Protein AF-A0AAV4EYI5-F1 (afdb_monomer_lite)

Sequence (95 aa):
MARTARPGARACLLTEDKTSLIKAIQTYGKLWQRRFILSINIGGLSGFVFVLIRTTAAAQKASAATVSVDNPPENTLPQNSGSPDKQVGPTAEES

Organism: NCBI:txid1093978

Secondary structure (DSSP, 8-state):
-TTTS-TT-EEEEEES-HHHHHHHHHHTTTTEEEEEEEEEEETTEEEEEEEEEEPPHHHHTTGGG------------------------------

Radius of gyration: 28.19 Å; chains: 1; bounding box: 100×36×32 Å

pLDDT: mean 75.69, std 19.66, range [40.06, 96.25]

Foldseek 3Di:
DLVPDDAFDKDKDKDLDPPVVVVVCVVVVQFKPWDDKDWDADPNRTMIMTMITTHDPVNVVVVVPDDDPPDDPPDDDPPPPDDDDDDDDDDDDDD

Structure (mmCIF, N/CA/C/O backbone):
data_AF-A0AAV4EYI5-F1
#
_entry.id   AF-A0AAV4EYI5-F1
#
loop_
_atom_site.group_PDB
_atom_site.id
_atom_site.type_symbol
_atom_site.label_atom_id
_atom_site.label_alt_id
_atom_site.label_comp_id
_atom_site.label_asym_id
_atom_site.label_entity_id
_atom_site.label_seq_id
_atom_site.pdbx_PDB_ins_code
_atom_site.Cartn_x
_atom_site.Cartn_y
_atom_site.Cartn_z
_atom_site.occupancy
_atom_site.B_iso_or_equiv
_atom_site.auth_seq_id
_atom_site.auth_comp_id
_atom_site.auth_asym_id
_atom_site.auth_atom_id
_atom_site.pdbx_PDB_model_num
ATOM 1 N N . MET A 1 1 ? -9.385 2.377 -5.763 1.00 78.62 1 MET A N 1
ATOM 2 C CA . MET A 1 1 ? -9.259 1.311 -4.735 1.00 78.62 1 MET A CA 1
ATOM 3 C C . MET A 1 1 ? -9.912 1.642 -3.389 1.00 78.62 1 MET A C 1
ATOM 5 O O . MET A 1 1 ? -10.558 0.774 -2.818 1.00 78.62 1 MET A O 1
ATOM 9 N N . ALA A 1 2 ? -9.823 2.878 -2.873 1.00 83.44 2 ALA A N 1
ATOM 10 C CA . ALA A 1 2 ? -10.452 3.238 -1.587 1.00 83.44 2 ALA A CA 1
ATOM 11 C C . ALA A 1 2 ? -11.988 3.080 -1.553 1.00 83.44 2 ALA A C 1
ATOM 13 O O . ALA A 1 2 ? -12.580 2.992 -0.489 1.00 83.44 2 ALA A O 1
ATOM 14 N N . ARG A 1 3 ? -12.673 3.059 -2.696 1.00 86.00 3 ARG A N 1
ATOM 15 C CA . ARG A 1 3 ? -14.134 2.891 -2.711 1.00 86.00 3 ARG A CA 1
ATOM 16 C C . ARG A 1 3 ? -14.575 1.439 -2.508 1.00 86.00 3 ARG A C 1
ATOM 18 O O . ARG A 1 3 ? -15.645 1.214 -1.972 1.00 86.00 3 ARG A O 1
ATOM 25 N N . THR A 1 4 ? -13.743 0.471 -2.893 1.00 89.56 4 TH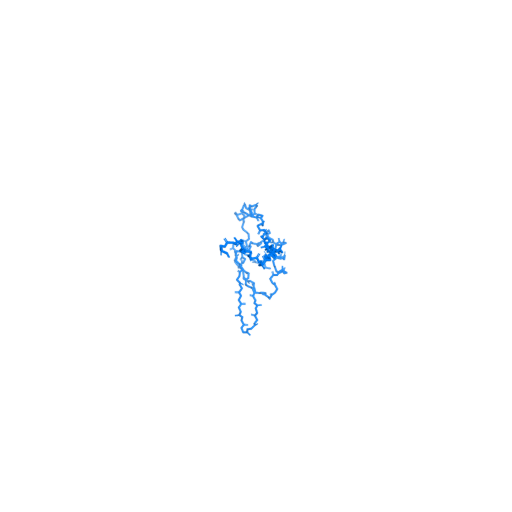R A N 1
ATOM 26 C CA . THR A 1 4 ? -14.111 -0.956 -2.933 1.00 89.56 4 THR A CA 1
ATOM 27 C C . THR A 1 4 ? -13.489 -1.785 -1.813 1.00 89.56 4 THR A C 1
ATOM 29 O O . THR A 1 4 ? -14.044 -2.806 -1.422 1.00 89.56 4 THR A O 1
ATOM 32 N N . ALA A 1 5 ? -12.344 -1.366 -1.269 1.00 89.31 5 ALA A N 1
ATOM 33 C CA . ALA A 1 5 ? -11.711 -2.080 -0.162 1.00 89.31 5 ALA A CA 1
ATOM 34 C C . ALA A 1 5 ? -12.501 -1.927 1.166 1.00 89.31 5 ALA A C 1
ATOM 36 O O . ALA A 1 5 ? -13.319 -1.022 1.320 1.00 89.31 5 ALA A O 1
ATOM 37 N N . ARG A 1 6 ? -12.240 -2.781 2.158 1.00 91.19 6 ARG A N 1
ATOM 38 C CA . ARG A 1 6 ? -12.767 -2.630 3.533 1.00 91.19 6 ARG A CA 1
ATOM 39 C C . ARG A 1 6 ? -11.727 -1.937 4.426 1.00 91.19 6 ARG A C 1
ATOM 41 O O . ARG A 1 6 ? -10.540 -2.109 4.144 1.00 91.19 6 ARG A O 1
ATOM 48 N N . PRO A 1 7 ? -12.102 -1.158 5.463 1.00 90.50 7 PRO A N 1
ATOM 49 C CA . PRO A 1 7 ? -11.162 -0.642 6.474 1.00 90.50 7 PRO A CA 1
ATOM 50 C C . PRO A 1 7 ? -10.185 -1.729 6.950 1.00 90.50 7 PRO A C 1
ATOM 52 O O . PRO A 1 7 ? -10.608 -2.845 7.230 1.00 90.50 7 PRO A O 1
ATOM 55 N N . GLY A 1 8 ? -8.881 -1.431 6.983 1.00 89.19 8 GLY A N 1
ATOM 56 C CA . GLY A 1 8 ? -7.834 -2.400 7.342 1.00 89.19 8 GLY A CA 1
ATOM 57 C C . GLY A 1 8 ? -7.365 -3.319 6.206 1.00 89.19 8 GLY 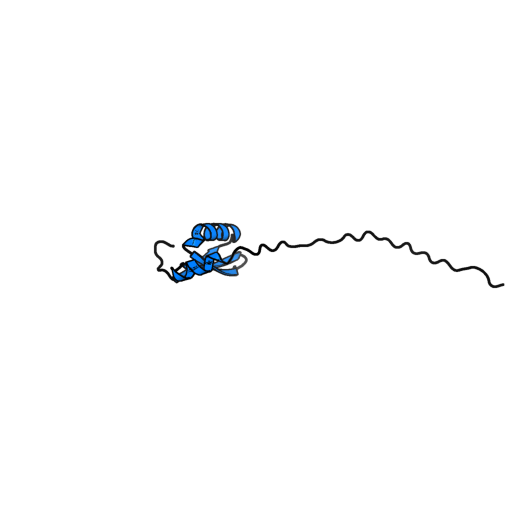A C 1
ATOM 58 O O . GLY A 1 8 ? -6.389 -4.047 6.381 1.00 89.19 8 GLY A O 1
ATOM 59 N N . ALA A 1 9 ? -7.994 -3.272 5.027 1.00 93.19 9 ALA A N 1
ATOM 60 C CA . ALA A 1 9 ? -7.522 -4.011 3.858 1.00 93.19 9 ALA A CA 1
ATOM 61 C C . ALA A 1 9 ? -6.121 -3.562 3.420 1.00 93.19 9 ALA A C 1
ATOM 63 O O . ALA A 1 9 ? -5.723 -2.412 3.612 1.00 93.19 9 ALA A O 1
ATOM 64 N N . ARG A 1 10 ? -5.390 -4.471 2.774 1.00 93.69 10 ARG A N 1
ATOM 65 C CA . ARG A 1 10 ? -4.036 -4.231 2.265 1.00 93.69 10 ARG A CA 1
ATOM 66 C C . ARG A 1 10 ? -4.076 -4.103 0.748 1.00 93.69 10 ARG A C 1
ATOM 68 O O . ARG A 1 10 ? -4.854 -4.786 0.090 1.00 93.69 10 ARG A O 1
ATOM 75 N N . ALA A 1 11 ? -3.239 -3.229 0.209 1.00 93.81 11 ALA A N 1
ATOM 76 C CA . ALA A 1 11 ? -3.031 -3.088 -1.224 1.00 93.81 11 ALA A CA 1
ATOM 77 C C . ALA A 1 11 ? -1.533 -3.070 -1.527 1.00 93.81 11 ALA A C 1
ATOM 79 O O . ALA A 1 11 ? -0.732 -2.601 -0.717 1.00 93.81 11 ALA A O 1
ATOM 80 N N . CYS A 1 12 ? -1.176 -3.583 -2.698 1.00 94.88 12 CYS A N 1
ATOM 81 C CA . CYS A 1 12 ? 0.183 -3.605 -3.212 1.00 94.88 12 CYS A CA 1
ATOM 82 C C . CYS A 1 12 ? 0.177 -2.931 -4.585 1.00 94.88 12 CYS A C 1
ATOM 84 O O . CYS A 1 12 ? -0.678 -3.249 -5.411 1.00 94.88 12 CYS A O 1
ATOM 86 N N . LEU A 1 13 ? 1.078 -1.978 -4.803 1.00 94.56 13 LEU A N 1
ATOM 87 C CA . LEU A 1 13 ? 1.220 -1.262 -6.068 1.00 94.56 13 LEU A CA 1
ATOM 88 C C . LEU A 1 13 ? 2.650 -1.408 -6.562 1.00 94.56 13 LEU A C 1
ATOM 90 O O . LEU A 1 13 ? 3.576 -1.175 -5.794 1.00 94.56 13 LEU A O 1
ATOM 94 N N . LEU A 1 14 ? 2.818 -1.744 -7.834 1.00 94.62 14 LEU A N 1
ATOM 95 C CA . LEU A 1 14 ? 4.106 -1.723 -8.513 1.00 94.62 14 LEU A CA 1
ATOM 96 C C . LEU A 1 14 ? 4.162 -0.486 -9.413 1.00 94.62 14 LEU A C 1
ATOM 98 O O . LEU A 1 14 ? 3.206 -0.209 -10.134 1.00 94.62 14 LEU A O 1
ATOM 102 N N . THR A 1 15 ? 5.262 0.258 -9.352 1.00 94.62 15 THR A N 1
ATOM 103 C CA . THR A 1 15 ? 5.518 1.428 -10.202 1.00 94.62 15 THR A CA 1
ATOM 104 C C . THR A 1 15 ? 6.998 1.519 -10.546 1.00 94.62 15 THR A C 1
ATOM 106 O O . THR A 1 15 ? 7.837 1.093 -9.758 1.00 94.62 15 THR A O 1
ATOM 109 N N . GLU A 1 16 ? 7.327 2.116 -11.683 1.00 94.62 16 GLU A N 1
ATOM 110 C CA . GLU A 1 16 ? 8.697 2.527 -12.012 1.00 94.62 16 GLU A CA 1
ATOM 111 C C . GLU A 1 16 ? 9.018 3.901 -11.395 1.00 94.62 16 GLU A C 1
ATOM 113 O O . GLU A 1 16 ? 10.070 4.095 -10.788 1.00 94.62 16 GLU A O 1
ATOM 118 N N . ASP A 1 17 ? 8.063 4.839 -11.431 1.00 93.31 17 ASP A N 1
ATOM 119 C CA . ASP A 1 17 ? 8.230 6.168 -10.839 1.00 93.31 17 ASP A CA 1
ATOM 120 C C . ASP A 1 17 ? 7.815 6.182 -9.362 1.00 93.31 17 ASP A C 1
ATOM 122 O O . ASP A 1 17 ? 6.631 6.225 -8.998 1.00 93.31 17 ASP A O 1
ATOM 126 N N . LYS A 1 18 ? 8.827 6.174 -8.491 1.00 93.31 18 LYS A N 1
ATOM 127 C CA . LYS A 1 18 ? 8.674 6.287 -7.037 1.00 93.31 18 LYS A CA 1
ATOM 128 C C . LYS A 1 18 ? 8.109 7.641 -6.613 1.00 93.31 18 LYS A C 1
ATOM 130 O O . LYS A 1 18 ? 7.305 7.704 -5.684 1.00 93.31 18 LYS A O 1
ATOM 135 N N . THR A 1 19 ? 8.558 8.731 -7.227 1.00 94.62 19 THR A N 1
ATOM 136 C CA . THR A 1 19 ? 8.300 10.088 -6.726 1.00 94.62 19 THR A CA 1
ATOM 137 C C . THR A 1 19 ? 6.856 10.506 -6.962 1.00 94.62 19 THR A C 1
ATOM 139 O O . THR A 1 19 ? 6.201 11.002 -6.042 1.00 94.62 19 THR A O 1
ATOM 142 N N . SER A 1 20 ? 6.334 10.228 -8.157 1.00 94.25 20 SER A N 1
ATOM 143 C CA . SER A 1 20 ? 4.947 10.515 -8.508 1.00 94.25 20 SER A CA 1
ATOM 144 C C . SER A 1 20 ? 3.979 9.721 -7.633 1.00 94.25 20 SER A C 1
ATOM 146 O O . SER A 1 20 ? 3.048 10.290 -7.054 1.00 94.25 20 SER A O 1
ATOM 148 N N . LEU A 1 21 ? 4.253 8.428 -7.410 1.00 93.56 21 LEU A N 1
ATOM 149 C CA . LEU A 1 21 ? 3.375 7.605 -6.582 1.00 93.56 21 LEU A CA 1
ATOM 150 C C . LEU A 1 21 ? 3.404 8.021 -5.103 1.00 93.56 21 LEU A C 1
ATOM 152 O O . LEU A 1 21 ? 2.361 8.008 -4.448 1.00 93.56 21 LEU A O 1
ATOM 156 N N . ILE A 1 22 ? 4.555 8.455 -4.573 1.00 93.94 22 ILE A N 1
ATOM 157 C CA . ILE A 1 22 ? 4.634 9.019 -3.215 1.00 93.94 22 ILE A CA 1
ATOM 158 C C . ILE A 1 22 ? 3.730 10.244 -3.082 1.00 93.94 22 ILE A C 1
ATOM 160 O O . ILE A 1 22 ? 2.947 10.299 -2.132 1.00 93.94 22 ILE A O 1
ATOM 164 N N . LYS A 1 23 ? 3.806 11.188 -4.027 1.00 94.44 23 LYS A N 1
ATOM 165 C CA . LYS A 1 23 ? 2.980 12.404 -4.017 1.00 94.44 23 LYS A CA 1
ATOM 166 C C . LYS A 1 23 ? 1.494 12.056 -4.059 1.00 94.44 23 LYS A C 1
ATOM 168 O O . LYS A 1 23 ? 0.728 12.535 -3.227 1.00 94.44 23 LYS A O 1
ATOM 173 N N . ALA A 1 24 ? 1.101 11.147 -4.952 1.00 92.44 24 ALA A N 1
ATOM 174 C CA . ALA A 1 24 ? -0.280 10.687 -5.043 1.00 92.44 24 ALA A CA 1
ATOM 175 C C . ALA A 1 24 ? -0.759 10.051 -3.725 1.00 92.44 24 ALA A C 1
ATOM 177 O O . ALA A 1 24 ? -1.829 10.390 -3.219 1.00 92.44 24 ALA A O 1
ATOM 178 N N . ILE A 1 25 ? 0.039 9.165 -3.117 1.00 91.69 25 ILE A N 1
ATOM 179 C CA . ILE A 1 25 ? -0.312 8.535 -1.835 1.00 91.69 25 ILE A CA 1
ATOM 180 C C . ILE A 1 25 ? -0.422 9.575 -0.717 1.00 91.69 25 ILE A C 1
ATOM 182 O O . ILE A 1 25 ? -1.328 9.461 0.103 1.00 91.69 25 ILE A O 1
ATOM 186 N N . GLN A 1 26 ? 0.446 10.590 -0.680 1.00 89.94 26 GLN A N 1
ATOM 187 C CA . GLN A 1 26 ? 0.360 11.677 0.301 1.00 89.94 26 GLN A CA 1
ATOM 188 C C . GLN A 1 26 ? -0.962 12.445 0.173 1.00 89.94 26 GLN A C 1
ATOM 190 O O . GLN A 1 26 ? -1.632 12.664 1.183 1.00 89.94 26 GLN A O 1
ATOM 195 N N . THR A 1 27 ? -1.403 12.758 -1.051 1.00 91.38 27 THR A N 1
ATOM 196 C CA . THR A 1 27 ? -2.721 13.371 -1.300 1.00 91.38 27 THR A CA 1
ATOM 197 C C . THR A 1 27 ? -3.866 12.490 -0.788 1.00 91.38 27 THR A C 1
ATOM 199 O O . THR A 1 27 ? -4.824 12.985 -0.194 1.00 91.38 27 THR A O 1
ATOM 202 N N . TYR A 1 28 ? -3.753 11.167 -0.946 1.00 88.31 28 TYR A N 1
ATOM 203 C CA . TYR A 1 28 ? -4.749 10.194 -0.483 1.00 88.31 28 TYR A CA 1
ATOM 204 C C . TYR A 1 28 ? -4.459 9.607 0.911 1.00 88.31 28 TYR A C 1
ATOM 206 O O . TYR A 1 28 ? -5.091 8.616 1.297 1.00 88.31 28 TYR A O 1
ATOM 214 N N . GLY A 1 29 ? -3.571 10.226 1.699 1.00 84.81 29 GLY A N 1
ATOM 215 C CA . GLY A 1 29 ? -3.083 9.698 2.981 1.00 84.81 29 GLY A CA 1
ATOM 216 C C . GLY A 1 29 ? -4.180 9.462 4.027 1.00 84.81 29 GLY A C 1
ATOM 217 O O . GLY A 1 29 ? -4.053 8.607 4.904 1.00 84.81 29 GLY A O 1
ATOM 218 N N . LYS A 1 30 ? -5.313 10.165 3.888 1.00 87.25 30 LYS A N 1
ATOM 219 C CA . LYS A 1 30 ? -6.519 9.977 4.713 1.00 87.25 30 LYS A CA 1
ATOM 220 C C . LYS A 1 30 ? -7.168 8.604 4.506 1.00 87.25 30 LYS A C 1
ATOM 222 O O . LYS A 1 30 ? -7.768 8.067 5.430 1.00 87.25 30 LYS A O 1
ATOM 227 N N . LEU A 1 31 ? -7.043 8.034 3.308 1.00 90.00 31 LEU A N 1
ATOM 228 C CA . LEU A 1 31 ? -7.683 6.777 2.907 1.00 90.00 31 LEU A CA 1
ATOM 229 C C . LEU A 1 31 ? -6.714 5.590 2.947 1.00 90.00 31 LEU A C 1
ATOM 231 O O . LEU A 1 31 ? -7.130 4.468 3.242 1.00 90.00 31 LEU A O 1
ATOM 235 N N . TRP A 1 32 ? -5.439 5.836 2.640 1.00 91.25 32 TRP A N 1
ATOM 236 C CA . TRP A 1 32 ? -4.395 4.819 2.590 1.00 91.25 32 TRP A CA 1
ATOM 237 C C . TRP A 1 32 ? -3.155 5.281 3.342 1.00 91.25 32 TRP A C 1
ATOM 239 O O . TRP A 1 32 ? -2.598 6.337 3.063 1.00 91.25 32 TRP A O 1
ATOM 249 N N . GLN A 1 33 ? -2.690 4.447 4.263 1.00 90.69 33 GLN A N 1
ATOM 250 C CA . GLN A 1 33 ? -1.437 4.631 4.976 1.00 90.69 33 GLN A CA 1
ATOM 251 C C . GLN A 1 33 ? -0.345 3.815 4.287 1.00 90.69 33 GLN A C 1
ATOM 253 O O . GLN A 1 33 ? -0.510 2.623 4.006 1.00 90.69 33 GLN A O 1
ATOM 258 N N . ARG A 1 34 ? 0.790 4.460 4.024 1.00 92.19 34 ARG A N 1
ATOM 259 C CA . ARG A 1 34 ? 1.965 3.801 3.459 1.00 92.19 34 ARG A CA 1
ATOM 260 C C . ARG A 1 34 ? 2.672 2.995 4.542 1.00 92.19 34 ARG A C 1
ATOM 262 O O . ARG A 1 34 ? 3.081 3.566 5.546 1.00 92.19 34 ARG A O 1
ATOM 269 N N . ARG A 1 35 ? 2.836 1.686 4.331 1.00 92.25 35 ARG A N 1
ATOM 270 C CA . ARG A 1 35 ? 3.515 0.805 5.289 1.00 92.25 35 ARG A CA 1
ATOM 271 C C . ARG A 1 35 ? 4.966 0.555 4.905 1.00 92.25 35 ARG A C 1
ATOM 273 O O . ARG A 1 35 ? 5.844 0.803 5.720 1.00 92.25 35 ARG A O 1
ATOM 280 N N . PHE A 1 36 ? 5.199 0.095 3.678 1.00 92.38 36 PHE A N 1
ATOM 281 C CA . PHE A 1 36 ? 6.533 -0.231 3.176 1.00 92.38 36 PHE A CA 1
ATOM 282 C C . PHE A 1 36 ? 6.679 0.202 1.721 1.00 92.38 36 PHE A C 1
ATOM 284 O O . PHE A 1 36 ? 5.702 0.215 0.969 1.00 92.38 36 PHE A O 1
ATOM 291 N N . ILE A 1 37 ? 7.909 0.538 1.341 1.00 94.88 37 ILE A N 1
ATOM 292 C CA . ILE A 1 37 ? 8.325 0.690 -0.050 1.00 94.88 37 ILE A CA 1
ATOM 293 C C . ILE A 1 37 ? 9.504 -0.255 -0.240 1.00 94.88 37 ILE A C 1
ATOM 295 O O . ILE A 1 37 ? 10.476 -0.159 0.506 1.00 94.88 37 ILE A O 1
ATOM 299 N N . LEU A 1 38 ? 9.420 -1.154 -1.211 1.00 95.00 38 LEU A N 1
ATOM 300 C CA . LEU A 1 38 ? 10.512 -2.044 -1.581 1.00 95.00 38 LEU A CA 1
ATOM 301 C C . LEU A 1 38 ? 11.028 -1.632 -2.955 1.00 95.00 38 LEU A C 1
ATOM 303 O O . LEU A 1 38 ? 10.229 -1.368 -3.846 1.00 95.00 38 LEU A O 1
ATOM 307 N N . SER A 1 39 ? 12.345 -1.574 -3.123 1.00 93.88 39 SER A N 1
ATOM 308 C CA . SER A 1 39 ? 12.966 -1.451 -4.443 1.00 93.88 39 SER A CA 1
ATOM 309 C C . SER A 1 39 ? 13.206 -2.854 -4.979 1.00 93.88 39 SER A C 1
ATOM 311 O O . SER A 1 39 ? 13.716 -3.704 -4.250 1.00 93.88 39 SER A O 1
ATOM 313 N N . ILE A 1 40 ? 12.836 -3.102 -6.226 1.00 94.94 40 ILE A N 1
ATOM 314 C CA . ILE A 1 40 ? 12.997 -4.396 -6.879 1.00 94.94 40 ILE A CA 1
ATOM 315 C C . ILE A 1 40 ? 13.660 -4.215 -8.242 1.00 94.94 40 ILE A C 1
ATOM 317 O O . ILE A 1 40 ? 13.509 -3.176 -8.880 1.00 94.94 40 ILE A O 1
ATOM 321 N N . ASN A 1 41 ? 14.377 -5.240 -8.693 1.00 93.50 41 ASN A N 1
ATOM 322 C CA . ASN A 1 41 ? 14.870 -5.335 -10.061 1.00 93.50 41 ASN A CA 1
ATOM 323 C C . ASN A 1 41 ? 14.230 -6.566 -10.707 1.00 93.50 41 ASN A C 1
ATOM 325 O O . ASN A 1 41 ? 14.366 -7.672 -10.183 1.00 93.50 41 ASN A O 1
ATOM 329 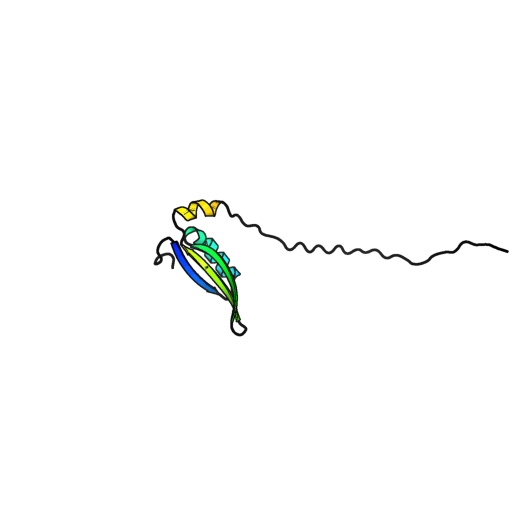N N . ILE A 1 42 ? 13.508 -6.368 -11.809 1.00 88.56 42 ILE A N 1
ATOM 330 C CA . ILE A 1 42 ? 12.896 -7.451 -12.581 1.00 88.56 42 ILE A CA 1
ATOM 331 C C . ILE A 1 42 ? 13.453 -7.375 -14.001 1.00 88.56 42 ILE A C 1
ATOM 333 O O . ILE A 1 42 ? 13.046 -6.521 -14.782 1.00 88.56 42 ILE A O 1
ATOM 337 N N . GLY A 1 43 ? 14.388 -8.267 -14.338 1.00 88.00 43 GLY A N 1
ATOM 338 C CA . GLY A 1 43 ? 14.888 -8.413 -15.710 1.00 88.00 43 GLY A CA 1
ATOM 339 C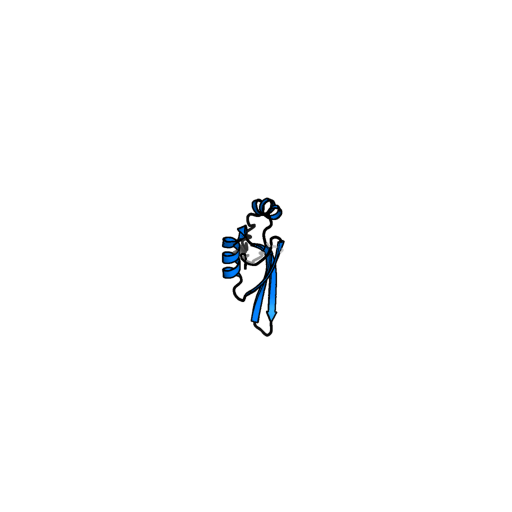 C . GLY A 1 43 ? 15.507 -7.141 -16.305 1.00 88.00 43 GLY A C 1
ATOM 340 O O . GLY A 1 43 ? 15.384 -6.923 -17.504 1.00 88.00 43 GLY A O 1
ATOM 341 N N . GLY A 1 44 ? 16.125 -6.287 -15.480 1.00 88.94 44 GLY A N 1
ATOM 342 C CA . GLY A 1 44 ? 16.694 -5.003 -15.912 1.00 88.94 44 GLY A CA 1
ATOM 343 C C . GLY A 1 44 ? 15.776 -3.794 -15.706 1.00 88.94 44 GLY A C 1
ATOM 344 O O . GLY A 1 44 ? 16.256 -2.665 -15.767 1.00 88.94 44 GLY A O 1
ATOM 345 N N . LEU A 1 45 ? 14.496 -4.001 -15.376 1.00 87.25 45 LEU A N 1
ATOM 346 C CA . LEU A 1 45 ? 13.593 -2.930 -14.957 1.00 87.25 45 LEU A CA 1
ATOM 347 C C . LEU A 1 45 ? 13.748 -2.675 -13.453 1.00 87.25 45 LEU A C 1
ATOM 349 O O . LEU A 1 45 ? 13.466 -3.551 -12.630 1.00 87.25 45 LEU A O 1
ATOM 353 N N . SER A 1 46 ? 14.183 -1.468 -13.092 1.00 91.56 46 SER A N 1
ATOM 354 C CA . SER A 1 46 ? 14.186 -1.006 -11.702 1.00 91.56 46 SER A CA 1
ATOM 355 C C . SER A 1 46 ? 12.792 -0.500 -11.339 1.00 91.56 46 SER A C 1
ATOM 357 O O . SER A 1 46 ? 12.286 0.431 -11.957 1.00 91.56 46 SER A O 1
ATOM 359 N N . GLY A 1 47 ? 12.154 -1.128 -10.354 1.00 94.44 47 GLY A N 1
ATOM 360 C CA . GLY A 1 47 ? 10.795 -0.807 -9.934 1.00 94.44 47 GLY A CA 1
ATOM 361 C C . GLY A 1 47 ? 10.660 -0.683 -8.422 1.00 94.44 47 GLY A C 1
ATOM 362 O O . GLY A 1 47 ? 11.542 -1.049 -7.646 1.00 94.44 47 GLY A O 1
ATOM 363 N N . PHE A 1 48 ? 9.508 -0.184 -7.992 1.00 96.25 48 PHE A N 1
ATOM 364 C CA . PHE A 1 48 ? 9.178 0.044 -6.596 1.00 96.25 48 PHE A CA 1
ATOM 365 C C . PHE A 1 48 ? 7.817 -0.546 -6.257 1.00 96.25 48 PHE A C 1
ATOM 367 O O . PHE A 1 48 ? 6.809 -0.269 -6.907 1.00 96.25 48 PHE A O 1
ATOM 374 N N . VAL A 1 49 ? 7.785 -1.320 -5.180 1.00 95.94 49 VAL A N 1
ATOM 375 C CA . VAL A 1 49 ? 6.576 -1.918 -4.630 1.00 95.94 49 VAL A CA 1
ATOM 376 C C . VAL A 1 49 ? 6.136 -1.130 -3.409 1.00 95.94 49 VAL A C 1
ATOM 378 O O . VAL A 1 49 ? 6.859 -1.037 -2.420 1.00 95.94 49 VAL A O 1
ATOM 381 N N . PHE A 1 50 ? 4.926 -0.594 -3.453 1.00 95.75 50 PHE A N 1
ATOM 382 C CA . PHE A 1 50 ? 4.299 0.129 -2.359 1.00 95.75 50 PHE A CA 1
ATOM 383 C C . PHE A 1 50 ? 3.266 -0.756 -1.681 1.00 95.75 50 PHE A C 1
ATOM 385 O O . PHE A 1 50 ? 2.254 -1.127 -2.278 1.00 95.75 50 PHE A O 1
ATOM 392 N N . VAL A 1 51 ? 3.493 -1.038 -0.402 1.00 95.12 51 VAL A N 1
ATOM 393 C CA . VAL A 1 51 ? 2.533 -1.739 0.448 1.00 95.12 51 VAL A CA 1
ATOM 394 C C . VAL A 1 51 ? 1.748 -0.707 1.243 1.00 95.12 51 VAL A C 1
ATOM 396 O O . VAL A 1 51 ? 2.305 0.041 2.053 1.00 95.12 51 VAL A O 1
ATOM 399 N N . LEU A 1 52 ? 0.440 -0.682 1.014 1.00 94.31 52 LEU A N 1
ATOM 400 C CA . LEU A 1 52 ? -0.500 0.237 1.637 1.00 94.31 52 LEU A CA 1
ATOM 401 C C . LEU A 1 52 ? -1.467 -0.534 2.532 1.00 94.31 52 LEU A C 1
ATOM 403 O O . LEU A 1 52 ? -1.884 -1.649 2.211 1.00 94.31 52 LEU A O 1
ATOM 407 N N . ILE A 1 53 ? -1.867 0.086 3.636 1.00 93.69 53 ILE A N 1
ATOM 408 C CA . ILE A 1 53 ? -2.979 -0.380 4.459 1.00 93.69 53 ILE A CA 1
ATOM 409 C C . ILE A 1 53 ? -4.066 0.682 4.468 1.00 93.69 53 ILE A C 1
ATOM 411 O O . ILE A 1 53 ? -3.794 1.878 4.577 1.00 93.69 53 ILE A O 1
ATOM 415 N N . ARG A 1 54 ? -5.314 0.259 4.309 1.00 93.31 54 ARG A N 1
ATOM 416 C CA . ARG A 1 54 ? -6.439 1.177 4.322 1.00 93.31 54 ARG A CA 1
ATOM 417 C C . ARG A 1 54 ? -6.649 1.695 5.736 1.00 93.31 54 ARG A C 1
ATOM 419 O O . ARG A 1 54 ? -6.811 0.902 6.666 1.00 93.31 54 ARG A O 1
ATOM 426 N N . THR A 1 55 ? -6.695 3.014 5.868 1.00 89.31 55 THR A N 1
ATOM 427 C CA . THR A 1 55 ? -6.868 3.690 7.150 1.00 89.31 55 THR A CA 1
ATOM 428 C C . THR A 1 55 ? -8.146 3.201 7.836 1.00 89.31 55 THR A C 1
ATOM 430 O O . THR A 1 55 ? -9.224 3.172 7.239 1.00 89.31 55 THR A O 1
ATOM 433 N N . THR A 1 56 ? -8.019 2.782 9.091 1.00 82.06 56 THR A N 1
ATOM 434 C CA . THR A 1 56 ? -9.136 2.517 10.005 1.00 82.06 56 THR A CA 1
ATOM 435 C C . THR A 1 56 ? -9.297 3.709 10.950 1.00 82.06 56 THR A C 1
ATOM 437 O O . THR A 1 56 ? -8.368 4.503 11.100 1.00 82.06 56 THR A O 1
ATOM 440 N N . ALA A 1 57 ? -10.438 3.832 11.633 1.00 66.25 57 ALA A N 1
ATOM 441 C CA . ALA A 1 57 ? -10.639 4.884 12.639 1.00 66.25 57 ALA A CA 1
ATOM 442 C C . ALA A 1 57 ? -9.533 4.889 13.722 1.00 66.25 57 ALA A C 1
ATOM 444 O O . ALA A 1 57 ? -9.132 5.944 14.203 1.00 66.25 57 ALA A O 1
ATOM 445 N N . ALA A 1 58 ? -8.969 3.718 14.041 1.00 59.06 58 ALA A N 1
ATOM 446 C CA . ALA A 1 58 ? -7.827 3.587 14.947 1.00 59.06 58 ALA A CA 1
ATOM 447 C C . ALA A 1 58 ? -6.510 4.131 14.354 1.00 59.06 58 ALA A C 1
ATOM 449 O O . ALA A 1 58 ? -5.702 4.707 15.078 1.00 59.06 58 ALA A O 1
ATOM 450 N N . ALA A 1 59 ? -6.294 3.997 13.040 1.00 58.22 59 ALA A N 1
ATOM 451 C CA . ALA A 1 59 ? -5.079 4.464 12.371 1.00 58.22 59 ALA A CA 1
ATOM 452 C C . ALA A 1 59 ? -5.024 5.996 12.214 1.00 58.22 59 ALA A C 1
ATOM 454 O O . ALA A 1 59 ? -3.935 6.563 12.244 1.00 58.22 59 ALA A O 1
ATOM 455 N N . GLN A 1 60 ? -6.173 6.680 12.117 1.00 56.34 60 GLN A N 1
ATOM 456 C CA . GLN A 1 60 ? -6.223 8.149 12.010 1.00 56.34 60 GLN A CA 1
ATOM 457 C C . GLN A 1 60 ? -5.608 8.868 13.223 1.00 56.34 60 GLN A C 1
ATOM 459 O O . GLN A 1 60 ? -5.076 9.963 13.061 1.00 56.34 60 GLN A O 1
ATOM 464 N N . LYS A 1 61 ? -5.624 8.253 14.417 1.00 51.50 61 LYS A N 1
ATOM 465 C CA . LYS A 1 61 ? -4.967 8.807 15.616 1.00 51.50 61 LYS A CA 1
ATOM 466 C C . LYS A 1 61 ? -3.436 8.774 15.542 1.00 51.50 61 LYS A C 1
ATOM 468 O O . LYS A 1 61 ? -2.797 9.621 16.153 1.00 51.50 61 LYS A O 1
ATOM 473 N N . ALA A 1 62 ? -2.846 7.827 14.809 1.00 56.97 62 ALA A N 1
ATOM 474 C CA . ALA A 1 62 ? -1.392 7.648 14.747 1.00 56.97 62 ALA A CA 1
ATOM 475 C C . ALA A 1 62 ? -0.720 8.540 13.685 1.00 56.97 62 ALA A C 1
ATOM 477 O O . ALA A 1 62 ? 0.420 8.964 13.859 1.00 56.97 62 ALA A O 1
ATOM 478 N N . SER A 1 63 ? -1.426 8.864 12.597 1.00 51.81 63 SER A N 1
ATOM 479 C CA . SER A 1 63 ? -0.877 9.626 11.464 1.00 51.81 63 SER A CA 1
ATOM 480 C C . SER A 1 63 ? -0.589 11.102 11.766 1.00 51.81 63 SER A C 1
ATOM 482 O O . SER A 1 63 ? 0.099 11.747 10.982 1.00 51.81 63 SER A O 1
ATOM 484 N N . ALA A 1 64 ? -1.102 11.649 12.873 1.00 54.69 64 ALA A N 1
ATOM 485 C CA . ALA A 1 64 ? -0.842 13.032 13.277 1.00 54.69 64 ALA A CA 1
ATOM 486 C C . ALA A 1 64 ? 0.596 13.257 13.793 1.00 54.69 64 ALA A C 1
ATOM 488 O O . ALA A 1 64 ? 1.022 14.399 13.913 1.00 54.69 64 ALA A O 1
ATOM 489 N N . ALA A 1 65 ? 1.346 12.186 14.084 1.00 52.12 65 ALA A N 1
ATOM 490 C CA . ALA A 1 65 ? 2.639 12.262 14.767 1.00 52.12 65 ALA A CA 1
ATOM 491 C C . ALA A 1 65 ? 3.870 12.046 13.863 1.00 52.12 65 ALA A C 1
ATOM 493 O O . ALA A 1 65 ? 4.993 12.103 14.351 1.00 52.12 65 ALA A O 1
ATOM 494 N N . THR A 1 66 ? 3.707 11.783 12.561 1.00 45.66 66 THR A N 1
ATOM 495 C CA . THR A 1 66 ? 4.842 11.486 11.662 1.00 45.66 66 THR A CA 1
ATOM 496 C C . THR A 1 66 ? 4.992 12.570 10.598 1.00 45.66 66 THR A C 1
ATOM 498 O O . THR A 1 66 ? 4.671 12.368 9.428 1.00 45.66 66 THR A O 1
ATOM 501 N N . VAL A 1 67 ? 5.468 13.743 11.018 1.00 47.03 67 VAL A N 1
ATOM 502 C CA . VAL A 1 67 ? 6.037 14.741 10.105 1.00 47.03 67 VAL A CA 1
ATOM 503 C C . VAL A 1 67 ? 7.478 14.333 9.787 1.00 47.03 67 VAL A C 1
ATOM 505 O O . VAL A 1 67 ? 8.249 13.955 10.662 1.00 47.03 67 VAL A O 1
ATOM 508 N N . SER A 1 68 ? 7.764 14.344 8.492 1.00 45.72 68 SER A N 1
ATOM 509 C CA . SER A 1 68 ? 8.978 13.976 7.769 1.00 45.72 68 SER A CA 1
ATOM 510 C C . SER A 1 68 ? 10.305 14.381 8.428 1.00 45.72 68 SER A C 1
ATOM 512 O O . SER A 1 68 ? 10.552 15.564 8.635 1.00 45.72 68 SER A O 1
ATOM 514 N N . VAL A 1 69 ? 11.207 13.413 8.622 1.00 47.97 69 VAL A N 1
ATOM 515 C CA . VAL A 1 69 ? 12.656 13.672 8.623 1.00 47.97 69 VAL A CA 1
ATOM 516 C C . VAL A 1 69 ? 13.091 13.677 7.158 1.00 47.97 69 VAL A C 1
ATOM 518 O O . VAL A 1 69 ? 13.262 12.621 6.547 1.00 47.97 69 VAL A O 1
ATOM 521 N N . ASP A 1 70 ? 13.157 14.870 6.573 1.00 46.12 70 ASP A N 1
ATOM 522 C CA . ASP A 1 70 ? 13.907 15.127 5.345 1.00 46.12 70 ASP A CA 1
ATOM 523 C C . ASP A 1 70 ? 15.378 15.249 5.759 1.00 46.12 70 ASP A C 1
ATOM 525 O O . ASP A 1 70 ? 15.734 16.149 6.516 1.00 46.12 70 ASP A O 1
ATOM 529 N N . ASN A 1 71 ? 16.201 14.271 5.383 1.00 54.59 71 ASN A N 1
ATOM 530 C CA . ASN A 1 71 ? 17.633 14.307 5.656 1.00 54.59 71 ASN A CA 1
ATOM 531 C C . ASN A 1 71 ? 18.332 14.839 4.393 1.00 54.59 71 ASN A C 1
ATOM 533 O O . ASN A 1 71 ? 18.265 14.155 3.364 1.00 54.59 71 ASN A O 1
ATOM 537 N N . PRO A 1 72 ? 18.983 16.015 4.416 1.00 62.53 72 PRO A N 1
ATOM 538 C CA . PRO A 1 72 ? 19.811 16.457 3.300 1.00 62.53 72 PRO A CA 1
ATOM 539 C C . PRO A 1 72 ? 21.118 15.642 3.269 1.00 62.53 72 PRO A C 1
ATOM 541 O O . PRO A 1 72 ? 21.678 15.356 4.329 1.00 62.53 72 PRO A O 1
ATOM 544 N N . PRO A 1 73 ? 21.665 15.269 2.096 1.00 61.31 73 PRO A N 1
ATOM 545 C CA . PRO A 1 73 ? 23.052 14.839 2.029 1.00 61.31 73 PRO A CA 1
ATOM 546 C C . PRO A 1 73 ? 23.957 16.067 2.199 1.00 61.31 73 PRO A C 1
ATOM 548 O O . PRO A 1 73 ? 24.249 16.793 1.250 1.00 61.31 73 PRO A O 1
ATOM 551 N N . GLU A 1 74 ? 24.385 16.292 3.437 1.00 47.50 74 GLU A N 1
ATOM 552 C CA . GLU A 1 74 ? 25.569 17.074 3.773 1.00 47.50 74 GLU A CA 1
ATOM 553 C C . GLU A 1 74 ? 26.788 16.387 3.138 1.00 47.50 74 GLU A C 1
ATOM 555 O O . GLU A 1 74 ? 27.223 15.325 3.577 1.00 47.50 74 GLU A O 1
ATOM 560 N N . ASN A 1 75 ? 27.317 16.965 2.060 1.00 52.94 75 ASN A N 1
ATOM 561 C CA . ASN A 1 75 ? 28.664 16.658 1.589 1.00 52.94 75 ASN A CA 1
ATOM 562 C C . ASN A 1 75 ? 29.406 17.972 1.346 1.00 52.94 75 ASN A C 1
ATOM 564 O O . ASN A 1 75 ? 29.669 18.380 0.215 1.00 52.94 75 ASN A O 1
ATOM 568 N N . THR A 1 76 ? 29.690 18.668 2.443 1.00 57.53 76 THR A N 1
ATOM 569 C CA . THR A 1 76 ? 30.640 19.776 2.466 1.00 57.53 76 THR A CA 1
ATOM 570 C C . THR A 1 76 ? 32.041 19.167 2.482 1.00 57.53 76 THR A C 1
ATOM 572 O O . THR A 1 76 ? 32.533 18.775 3.535 1.00 57.53 76 THR A O 1
ATOM 575 N N . LEU A 1 77 ? 32.695 19.062 1.321 1.00 56.38 77 LEU A N 1
ATOM 576 C CA . LEU A 1 77 ? 34.149 18.891 1.283 1.00 56.38 77 LEU A CA 1
ATOM 577 C C . LEU A 1 77 ? 34.795 20.226 1.692 1.00 56.38 77 LEU A C 1
ATOM 579 O O . LEU A 1 77 ? 34.612 21.210 0.971 1.00 56.38 77 LEU A O 1
ATOM 583 N N . PRO A 1 78 ? 35.595 20.305 2.769 1.00 54.09 78 PRO A N 1
ATOM 584 C CA . PRO A 1 78 ? 36.506 21.425 2.927 1.00 54.09 78 PRO A CA 1
ATOM 585 C C . PRO A 1 78 ? 37.653 21.270 1.917 1.00 54.09 78 PRO A C 1
ATOM 587 O O . PRO A 1 78 ? 38.475 20.358 2.017 1.00 54.09 78 PRO A O 1
ATOM 590 N N . GLN A 1 79 ? 37.718 22.172 0.934 1.00 54.19 79 GLN A N 1
ATOM 591 C CA . GLN A 1 79 ? 38.939 22.407 0.165 1.00 54.19 79 GLN A CA 1
ATOM 592 C C . GLN A 1 79 ? 39.989 22.992 1.116 1.00 54.19 79 GLN A C 1
ATOM 594 O O . GLN A 1 79 ? 40.007 24.190 1.383 1.00 54.19 79 GLN A O 1
ATOM 599 N N . ASN A 1 80 ? 40.850 22.132 1.660 1.00 48.78 80 ASN A N 1
ATOM 600 C CA . ASN A 1 80 ? 42.050 22.561 2.364 1.00 48.78 80 ASN A CA 1
ATOM 601 C C . ASN A 1 80 ? 43.102 22.985 1.326 1.00 48.78 80 ASN A C 1
ATOM 603 O O . ASN A 1 80 ? 43.872 22.166 0.825 1.00 48.78 80 ASN A O 1
ATOM 607 N N . SER A 1 81 ? 43.093 24.267 0.966 1.00 56.47 81 SER A N 1
ATOM 608 C CA . SER A 1 81 ? 44.208 24.937 0.304 1.00 56.47 81 SER A CA 1
ATOM 609 C C . SER A 1 81 ? 45.288 25.235 1.347 1.00 56.47 81 SER A C 1
ATOM 611 O O . SER A 1 81 ? 45.207 26.231 2.064 1.00 56.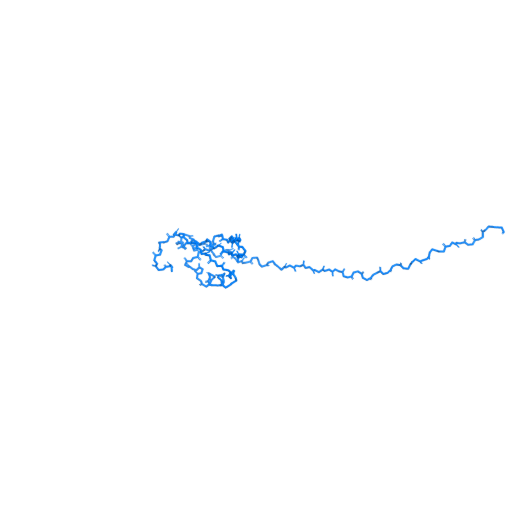47 81 SER A O 1
ATOM 613 N N . GLY A 1 82 ? 46.289 24.365 1.439 1.00 41.97 82 GLY A N 1
ATOM 614 C CA . GLY A 1 82 ? 47.426 24.544 2.335 1.00 41.97 82 GLY A CA 1
ATOM 615 C C . GLY A 1 82 ? 48.660 23.845 1.786 1.00 41.97 82 GLY A C 1
ATOM 616 O O . GLY A 1 82 ? 48.921 22.693 2.119 1.00 41.97 82 GLY A O 1
ATOM 617 N N . SER A 1 83 ? 49.400 24.539 0.924 1.00 60.41 83 SER A N 1
ATOM 618 C CA . SER A 1 83 ? 50.769 24.184 0.546 1.00 60.41 83 SER A CA 1
ATOM 619 C C . SER A 1 83 ? 51.687 24.258 1.771 1.00 60.41 83 SER A C 1
ATOM 621 O O . SER A 1 83 ? 51.648 25.266 2.476 1.00 60.41 83 SER A O 1
ATOM 623 N N . PRO A 1 84 ? 52.569 23.275 2.000 1.00 55.12 84 PRO A N 1
ATOM 624 C CA . PRO A 1 84 ? 53.762 23.486 2.799 1.00 55.12 84 PRO A CA 1
ATOM 625 C C . PRO A 1 84 ? 54.996 23.459 1.892 1.00 55.12 84 PRO A C 1
ATOM 627 O O . PRO A 1 84 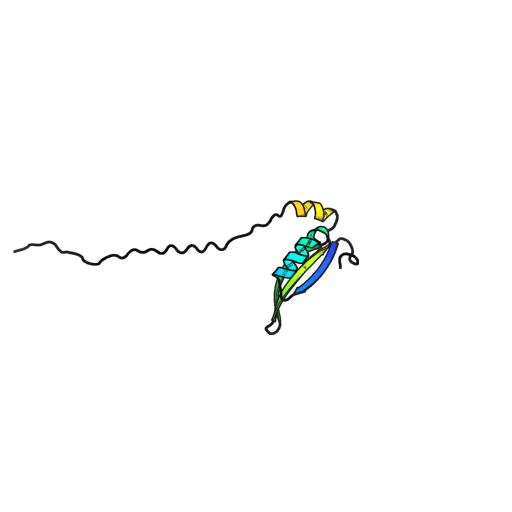? 55.406 22.405 1.397 1.00 55.12 84 PRO A O 1
ATOM 630 N N . ASP A 1 85 ? 55.583 24.639 1.694 1.00 51.28 85 ASP A N 1
ATOM 631 C CA . ASP A 1 85 ? 56.945 24.819 1.205 1.00 51.28 85 ASP A CA 1
ATOM 632 C C . ASP A 1 85 ? 57.916 23.970 2.037 1.00 51.28 85 ASP A C 1
ATOM 634 O O . ASP A 1 85 ? 58.095 24.160 3.243 1.00 51.28 85 ASP A O 1
ATOM 638 N N . LYS A 1 86 ? 58.567 23.015 1.373 1.00 50.78 86 LYS A N 1
ATOM 639 C CA . LYS A 1 86 ? 59.807 22.418 1.858 1.00 50.78 86 LYS A CA 1
ATOM 640 C C . LYS A 1 86 ? 60.935 23.405 1.573 1.00 50.78 86 LYS A C 1
ATOM 642 O O . LYS A 1 86 ? 61.343 23.488 0.422 1.00 50.78 86 LYS A O 1
ATOM 647 N N . GLN A 1 87 ? 61.548 23.988 2.601 1.00 48.84 87 GLN A N 1
ATOM 648 C CA . GLN A 1 87 ? 63.007 23.883 2.708 1.00 48.84 87 GLN A CA 1
ATOM 649 C C . GLN A 1 87 ? 63.541 24.202 4.104 1.00 48.84 87 GLN A C 1
ATOM 651 O O . GLN A 1 87 ? 63.475 25.312 4.619 1.00 48.84 87 GLN A O 1
ATOM 656 N N . VAL A 1 88 ? 64.086 23.135 4.676 1.00 55.03 88 VAL A N 1
ATOM 657 C CA . VAL A 1 88 ? 64.948 23.042 5.847 1.00 55.03 88 VAL A CA 1
ATOM 658 C C . VAL A 1 88 ? 66.246 23.803 5.572 1.00 55.03 88 VAL A C 1
ATOM 660 O O . VAL A 1 88 ? 66.927 23.510 4.591 1.00 55.03 88 VAL A O 1
ATOM 663 N N . GLY A 1 89 ? 66.600 24.745 6.444 1.00 49.19 89 GLY A N 1
ATOM 664 C CA . GLY A 1 89 ? 67.982 25.201 6.582 1.00 49.19 89 GLY A CA 1
ATOM 665 C C . GLY A 1 89 ? 68.775 24.251 7.485 1.00 49.19 89 GLY A C 1
ATOM 666 O O . GLY A 1 89 ? 68.185 23.582 8.336 1.00 49.19 89 GLY A O 1
ATOM 667 N N . PRO A 1 90 ? 70.104 24.213 7.342 1.00 64.44 90 PRO A N 1
ATOM 668 C CA . PRO A 1 90 ? 70.955 23.983 8.494 1.00 64.44 90 PRO A CA 1
ATOM 669 C C . PRO A 1 90 ? 71.899 25.162 8.745 1.00 64.44 90 PRO A C 1
ATOM 671 O O . PRO A 1 90 ? 72.495 25.744 7.841 1.00 64.44 90 PRO A O 1
ATOM 674 N N . THR A 1 91 ? 71.964 25.480 10.032 1.00 51.44 91 THR A N 1
ATOM 675 C CA . THR A 1 91 ? 72.859 26.385 10.744 1.00 51.44 91 THR A CA 1
ATOM 676 C C . THR A 1 91 ? 74.331 26.167 10.387 1.00 51.44 91 THR A C 1
ATOM 678 O O . THR A 1 91 ? 74.763 25.047 10.126 1.00 51.44 91 THR A O 1
ATOM 681 N N . ALA A 1 92 ? 75.071 27.271 10.390 1.00 53.16 92 ALA A N 1
ATOM 682 C CA . ALA A 1 92 ? 76.495 27.367 10.117 1.00 53.16 92 ALA A CA 1
ATOM 683 C C . ALA A 1 92 ? 77.395 26.784 11.227 1.00 53.16 92 ALA A C 1
ATOM 685 O O . ALA A 1 92 ? 76.972 26.640 12.371 1.00 53.16 92 ALA A O 1
ATOM 686 N N . GLU A 1 93 ? 78.656 26.587 10.826 1.00 44.44 93 GLU A N 1
ATOM 687 C CA . GLU A 1 93 ? 79.900 26.584 11.615 1.00 44.44 93 GLU A CA 1
ATOM 688 C C . GLU A 1 93 ? 80.231 25.380 12.512 1.00 44.44 93 GLU A C 1
ATOM 690 O O . GLU A 1 93 ? 79.787 25.272 13.649 1.00 44.44 93 GLU A O 1
ATOM 695 N N . GLU A 1 94 ? 81.186 24.573 12.030 1.00 40.06 94 GLU A N 1
ATOM 696 C CA . GLU A 1 94 ? 82.342 24.158 12.832 1.00 40.06 94 GLU A CA 1
ATOM 697 C C . GLU A 1 94 ? 83.595 24.056 11.925 1.00 40.06 94 GLU A C 1
ATOM 699 O O . GLU A 1 94 ? 83.576 23.319 10.937 1.00 40.06 94 GLU A O 1
ATOM 704 N N . SER A 1 95 ? 84.658 24.779 12.326 1.00 48.28 95 SER A N 1
ATOM 705 C CA . SER A 1 95 ? 86.046 24.890 11.798 1.00 48.28 95 SER A CA 1
ATOM 706 C C . SER A 1 95 ? 86.341 25.792 10.593 1.00 48.28 95 SER A C 1
ATOM 708 O O . SER A 1 95 ? 85.904 25.489 9.463 1.00 48.28 95 SER A O 1
#